Protein AF-A0A538PMU2-F1 (afdb_monomer)

Nearest PDB structures (foldseek):
  8w6e-assembly1_A  TM=5.219E-01  e=1.250E+00  artificial sequences
  8w6f-assembly1_A  TM=5.500E-01  e=1.870E+00  artificial sequences
  7jrp-assembly1_c  TM=5.766E-01  e=3.782E+00  Vigna radiata
  8w6f-assembly2_B  TM=5.583E-01  e=4.398E+00  artificial sequences
  8ugl-assembly1_4C  TM=4.098E-01  e=9.355E+00  Sus scrofa

pLDDT: mean 84.46, std 14.08, range [46.22, 97.25]

Mean predicted aligned error: 8.89 Å

Sequence (166 aa):
MSPATYAWVKSGHLIGVFLWLGGLFSVYWLLRLHASAPKDMRERFTLLERSLALMTDIAAALAIGCGIAMIFGQTPNFLVQPHHGWFHIKLAVVVVGVLSVHGVVRAKVGKFGRGQISPVPAWAWTLLLASVMVILILVYRVRFAMEFAPAEQHSSAAVIAAPPAG

Structure (mmCIF, N/CA/C/O backbone):
data_AF-A0A538PMU2-F1
#
_entry.id   AF-A0A538PMU2-F1
#
loop_
_atom_site.group_PDB
_atom_site.id
_atom_site.type_symbol
_atom_site.label_atom_id
_atom_site.label_alt_id
_atom_site.label_comp_id
_atom_site.label_asym_id
_atom_site.label_entity_id
_atom_site.label_seq_id
_atom_site.pdbx_PDB_ins_code
_atom_site.Cartn_x
_atom_site.Cartn_y
_atom_site.Cartn_z
_atom_site.occupancy
_atom_site.B_iso_or_equiv
_atom_site.auth_seq_id
_atom_site.auth_comp_id
_atom_site.auth_asym_id
_atom_site.auth_atom_id
_atom_site.pdbx_PDB_model_num
ATOM 1 N N . MET A 1 1 ? 13.932 8.596 -22.136 1.00 79.06 1 MET A N 1
ATOM 2 C CA . MET A 1 1 ? 14.531 9.096 -20.870 1.00 79.06 1 MET A CA 1
ATOM 3 C C . MET A 1 1 ? 16.028 8.815 -20.865 1.00 79.06 1 MET A C 1
ATOM 5 O O . MET A 1 1 ? 16.411 7.803 -21.439 1.00 79.06 1 MET A O 1
ATOM 9 N N . SER A 1 2 ? 16.865 9.646 -20.229 1.00 87.12 2 SER A N 1
ATOM 10 C CA . SER A 1 2 ? 18.287 9.301 -20.044 1.00 87.12 2 SER A CA 1
ATOM 11 C C . SER A 1 2 ? 18.441 8.118 -19.062 1.00 87.12 2 SER A C 1
ATOM 13 O O . SER A 1 2 ? 17.569 7.936 -18.200 1.00 87.12 2 SER A O 1
ATOM 15 N N . PRO A 1 3 ? 19.525 7.319 -19.140 1.00 85.88 3 PRO A N 1
ATOM 16 C CA . PRO A 1 3 ? 19.746 6.193 -18.226 1.00 85.88 3 PRO A CA 1
ATOM 17 C C . PRO A 1 3 ? 19.785 6.602 -16.747 1.00 85.88 3 PRO A C 1
ATOM 19 O O . PRO A 1 3 ? 19.207 5.923 -15.899 1.00 85.88 3 PRO A O 1
ATOM 22 N N . ALA A 1 4 ? 20.402 7.748 -16.441 1.00 90.44 4 ALA A N 1
ATOM 23 C CA . ALA A 1 4 ? 20.474 8.279 -15.081 1.00 90.44 4 ALA A CA 1
ATOM 24 C C . ALA A 1 4 ? 19.082 8.636 -14.535 1.00 90.44 4 ALA A C 1
ATOM 26 O O . ALA A 1 4 ? 18.721 8.225 -13.434 1.00 90.44 4 ALA A O 1
ATOM 27 N N . THR A 1 5 ? 18.259 9.341 -15.320 1.00 89.94 5 THR A N 1
ATOM 28 C CA . THR A 1 5 ? 16.884 9.679 -14.923 1.00 89.94 5 THR A CA 1
ATOM 29 C C . THR A 1 5 ? 16.038 8.424 -14.724 1.00 89.94 5 THR A C 1
ATOM 31 O O . THR A 1 5 ? 15.283 8.343 -13.759 1.00 89.94 5 THR A O 1
ATOM 34 N N . TYR A 1 6 ? 16.189 7.417 -15.589 1.00 88.12 6 TYR A N 1
ATOM 35 C CA . TYR A 1 6 ? 15.474 6.150 -15.445 1.00 88.12 6 TYR A CA 1
ATOM 36 C C . TYR A 1 6 ? 15.814 5.439 -14.126 1.00 88.12 6 TYR A C 1
ATOM 38 O O . TYR A 1 6 ? 14.909 4.973 -13.433 1.00 88.12 6 TYR A O 1
ATOM 46 N N . ALA A 1 7 ? 17.094 5.401 -13.738 1.00 89.12 7 ALA A N 1
ATOM 47 C CA . ALA A 1 7 ? 17.513 4.817 -12.465 1.00 89.12 7 ALA A CA 1
ATOM 48 C C . ALA A 1 7 ? 16.878 5.540 -11.264 1.00 89.12 7 ALA A C 1
ATOM 50 O O . ALA A 1 7 ? 16.346 4.884 -10.369 1.00 89.12 7 ALA A O 1
ATOM 51 N N . TRP A 1 8 ? 16.847 6.876 -11.279 1.00 93.31 8 TRP A N 1
ATOM 52 C CA . TRP A 1 8 ? 16.202 7.669 -10.228 1.00 93.31 8 TRP A CA 1
ATOM 53 C C . TRP A 1 8 ? 14.697 7.426 -10.133 1.00 93.31 8 TRP A C 1
ATOM 55 O O . TRP A 1 8 ? 14.185 7.180 -9.041 1.00 93.31 8 TRP A O 1
ATOM 65 N N . VAL A 1 9 ? 13.988 7.432 -11.265 1.00 92.38 9 VAL A N 1
ATOM 66 C CA . VAL A 1 9 ? 12.542 7.162 -11.295 1.00 92.38 9 VAL A CA 1
ATOM 67 C C . VAL A 1 9 ? 12.248 5.737 -10.816 1.00 92.38 9 VAL A C 1
ATOM 69 O O . VAL A 1 9 ? 11.298 5.525 -10.062 1.00 92.38 9 VAL A O 1
ATOM 72 N N . LYS A 1 10 ? 13.083 4.759 -11.185 1.00 88.31 10 LYS A N 1
ATOM 73 C CA . LYS A 1 10 ? 12.963 3.371 -10.722 1.00 88.31 10 LYS A CA 1
ATOM 74 C C . LYS A 1 10 ? 13.167 3.243 -9.211 1.00 88.31 10 LYS A C 1
ATOM 76 O O . LYS A 1 10 ? 12.399 2.535 -8.558 1.00 88.31 10 LYS A O 1
ATOM 81 N N . SER A 1 11 ? 14.158 3.933 -8.652 1.00 94.25 11 SER A N 1
ATOM 82 C CA . SER A 1 11 ? 14.384 3.981 -7.204 1.00 94.25 11 SER A CA 1
ATOM 83 C C . SER A 1 11 ? 13.221 4.658 -6.478 1.00 94.25 11 SER A C 1
ATOM 85 O O . SER A 1 11 ? 12.710 4.106 -5.506 1.00 94.25 11 SER A O 1
ATOM 87 N N . GLY A 1 12 ? 12.735 5.794 -6.991 1.00 94.88 12 GLY A N 1
ATOM 88 C CA . GLY A 1 12 ? 11.561 6.488 -6.452 1.00 94.88 12 GLY A CA 1
ATOM 89 C C . GLY A 1 12 ? 10.302 5.618 -6.466 1.00 94.88 12 GLY A C 1
ATOM 90 O O . GLY A 1 12 ? 9.603 5.531 -5.457 1.00 94.88 12 GLY A O 1
ATOM 91 N N . HIS A 1 13 ? 10.061 4.888 -7.560 1.00 93.56 13 HIS A N 1
ATOM 92 C CA . HIS A 1 13 ? 8.983 3.902 -7.645 1.00 93.56 13 HIS A CA 1
ATOM 93 C C . HIS A 1 13 ? 9.105 2.835 -6.555 1.00 93.56 13 HIS A C 1
ATOM 95 O O . HIS A 1 13 ? 8.126 2.548 -5.873 1.00 93.56 13 HIS A O 1
ATOM 101 N N . LEU A 1 14 ? 10.297 2.258 -6.373 1.00 93.00 14 LEU A N 1
ATOM 102 C CA . LEU A 1 14 ? 10.514 1.199 -5.391 1.00 93.00 14 LEU A CA 1
ATOM 103 C C . LEU A 1 14 ? 10.301 1.699 -3.954 1.00 93.00 14 LEU A C 1
ATOM 105 O O . LEU A 1 14 ? 9.611 1.037 -3.182 1.00 93.00 14 LEU A O 1
ATOM 109 N N . ILE A 1 15 ? 10.823 2.884 -3.622 1.00 96.12 15 ILE A N 1
ATOM 110 C CA . ILE A 1 15 ? 10.595 3.540 -2.325 1.00 96.12 15 ILE A CA 1
ATOM 111 C C . ILE A 1 15 ? 9.095 3.758 -2.101 1.00 96.12 15 ILE A C 1
ATOM 113 O O . ILE A 1 15 ? 8.568 3.377 -1.056 1.00 96.12 15 ILE A O 1
ATOM 117 N N . GLY A 1 16 ? 8.395 4.304 -3.101 1.00 96.81 16 GLY A N 1
ATOM 118 C CA . GLY A 1 16 ? 6.947 4.493 -3.050 1.00 96.81 16 GLY A CA 1
ATOM 119 C C . GLY A 1 16 ? 6.200 3.182 -2.808 1.00 96.81 16 GLY A C 1
ATOM 120 O O . GLY A 1 16 ? 5.328 3.132 -1.948 1.00 96.81 16 GLY A O 1
ATOM 121 N N . VAL A 1 17 ? 6.567 2.099 -3.503 1.00 94.50 17 VAL A N 1
ATOM 122 C CA . VAL A 1 17 ? 5.948 0.773 -3.326 1.00 94.50 17 VAL A CA 1
ATOM 123 C C . VAL A 1 17 ? 6.153 0.247 -1.904 1.00 94.50 17 VAL A C 1
ATOM 125 O O . VAL A 1 17 ? 5.192 -0.223 -1.297 1.00 94.50 17 VAL A O 1
ATOM 128 N N . PHE A 1 18 ? 7.362 0.347 -1.346 1.00 95.69 18 PHE A N 1
ATOM 129 C CA . PHE A 1 18 ? 7.627 -0.094 0.028 1.00 95.69 18 PHE A CA 1
ATOM 130 C C . PHE A 1 18 ? 6.824 0.704 1.056 1.00 95.69 18 PHE A C 1
ATOM 132 O O . PHE A 1 18 ? 6.178 0.110 1.921 1.00 95.69 18 PHE A O 1
ATOM 139 N N . LEU A 1 19 ? 6.816 2.034 0.938 1.00 96.69 19 LEU A N 1
ATOM 140 C CA . LEU A 1 19 ? 6.047 2.903 1.831 1.00 96.69 19 LEU A CA 1
ATOM 141 C C . LEU A 1 19 ? 4.539 2.678 1.684 1.00 96.69 19 LEU A C 1
ATOM 143 O O . LEU A 1 19 ? 3.813 2.699 2.676 1.00 96.69 19 LEU A O 1
ATOM 147 N N . TRP A 1 20 ? 4.063 2.410 0.468 1.00 96.44 20 TRP A N 1
ATOM 148 C CA . TRP A 1 20 ? 2.655 2.145 0.203 1.00 96.44 20 TRP A CA 1
ATOM 149 C C . TRP A 1 20 ? 2.208 0.815 0.817 1.00 96.44 20 TRP A C 1
ATOM 151 O O . TRP A 1 20 ? 1.225 0.779 1.556 1.00 96.44 20 TRP A O 1
ATOM 161 N N . LEU A 1 21 ? 2.946 -0.272 0.576 1.00 95.12 21 LEU A N 1
ATOM 162 C CA . LEU A 1 21 ? 2.623 -1.594 1.122 1.00 95.12 21 LEU A CA 1
ATOM 163 C C . LEU A 1 21 ? 2.772 -1.634 2.650 1.00 95.12 21 LEU A C 1
ATOM 165 O O . LEU A 1 21 ? 1.896 -2.160 3.340 1.00 95.12 21 LEU A O 1
ATOM 169 N N . GLY A 1 22 ? 3.843 -1.037 3.184 1.00 95.06 22 GLY A N 1
ATOM 170 C CA . GLY A 1 22 ? 4.060 -0.915 4.626 1.00 95.06 22 GLY A CA 1
ATOM 171 C C . GLY A 1 22 ? 2.994 -0.052 5.303 1.00 95.06 22 GLY A C 1
ATOM 172 O O . GLY A 1 22 ? 2.485 -0.419 6.365 1.00 95.06 22 GLY A O 1
ATOM 173 N N . GLY A 1 23 ? 2.589 1.044 4.656 1.00 95.69 23 GLY A N 1
ATOM 174 C CA . GLY A 1 23 ? 1.482 1.891 5.090 1.00 95.69 23 GLY A CA 1
ATOM 175 C C . GLY A 1 23 ? 0.159 1.129 5.135 1.00 95.69 23 GLY A C 1
ATOM 176 O O . GLY A 1 23 ? -0.493 1.101 6.176 1.00 95.69 23 GLY A O 1
ATOM 177 N N . LEU A 1 24 ? -0.199 0.413 4.063 1.00 94.88 24 LEU A N 1
ATOM 178 C CA . LEU A 1 24 ? -1.419 -0.404 4.008 1.00 94.88 24 LEU A CA 1
ATOM 179 C C . LEU A 1 24 ? -1.487 -1.450 5.118 1.00 94.88 24 LEU A C 1
ATOM 181 O O . LEU A 1 24 ? -2.517 -1.573 5.785 1.00 94.88 24 LEU A O 1
ATOM 185 N N . PHE A 1 25 ? -0.393 -2.182 5.321 1.00 94.50 25 PHE A N 1
ATOM 186 C CA . PHE A 1 25 ? -0.291 -3.167 6.392 1.00 94.50 25 PHE A CA 1
ATOM 187 C C . PHE A 1 25 ? -0.501 -2.519 7.766 1.00 94.50 25 PHE A C 1
ATOM 189 O O . PHE A 1 25 ? -1.300 -2.997 8.575 1.00 94.50 25 PHE A O 1
ATOM 196 N N . SER A 1 26 ? 0.161 -1.386 7.995 1.00 94.62 26 SER A N 1
ATOM 197 C CA . SER A 1 26 ? 0.105 -0.664 9.262 1.00 94.62 26 SER A CA 1
ATOM 198 C C . SER A 1 26 ? -1.294 -0.097 9.540 1.00 94.62 26 SER A C 1
ATOM 200 O O . SER A 1 26 ? -1.812 -0.276 10.643 1.00 94.62 26 SER A O 1
ATOM 202 N N . VAL A 1 27 ? -1.964 0.507 8.547 1.00 95.12 27 VAL A N 1
ATOM 203 C CA . VAL A 1 27 ? -3.340 1.017 8.710 1.00 95.12 27 VAL A CA 1
ATOM 204 C C . VAL A 1 27 ? -4.324 -0.131 8.939 1.00 95.12 27 VAL A C 1
ATOM 206 O O . VAL A 1 27 ? -5.176 -0.028 9.819 1.00 95.12 27 VAL A O 1
ATOM 209 N N . TYR A 1 28 ? -4.215 -1.238 8.195 1.00 93.75 28 TYR A N 1
ATOM 210 C CA . TYR A 1 28 ? -5.070 -2.412 8.409 1.00 93.75 28 TYR A CA 1
ATOM 211 C C . TYR A 1 28 ? -4.971 -2.923 9.853 1.00 93.75 28 TYR A C 1
ATOM 213 O O . TYR A 1 28 ? -5.992 -3.196 10.492 1.00 93.75 28 TYR A O 1
ATOM 221 N N . TRP A 1 29 ? -3.746 -3.037 10.374 1.00 94.00 29 TRP A N 1
ATOM 222 C CA . TRP A 1 29 ? -3.525 -3.503 11.737 1.00 94.00 29 TRP A CA 1
ATOM 223 C C . TRP A 1 29 ? -4.099 -2.531 12.765 1.00 94.00 29 TRP A C 1
ATOM 225 O O . TRP A 1 29 ? -4.792 -2.949 13.693 1.00 94.00 29 TRP A O 1
ATOM 235 N N . LEU A 1 30 ? -3.882 -1.234 12.553 1.00 94.44 30 LEU A N 1
ATOM 236 C CA . LEU A 1 30 ? -4.397 -0.190 13.425 1.00 94.44 30 LEU A CA 1
ATOM 237 C C . LEU A 1 30 ? -5.933 -0.194 13.474 1.00 94.44 30 LEU A C 1
ATOM 239 O O . LEU A 1 30 ? -6.497 -0.190 14.564 1.00 94.44 30 LEU A O 1
ATOM 243 N N . LEU A 1 31 ? -6.600 -0.355 12.326 1.00 94.44 31 LEU A N 1
ATOM 244 C CA . LEU A 1 31 ? -8.058 -0.492 12.252 1.00 94.44 31 LEU A CA 1
ATOM 245 C C . LEU A 1 31 ? -8.566 -1.729 13.009 1.00 94.44 31 LEU A C 1
ATOM 247 O O . LEU A 1 31 ? -9.625 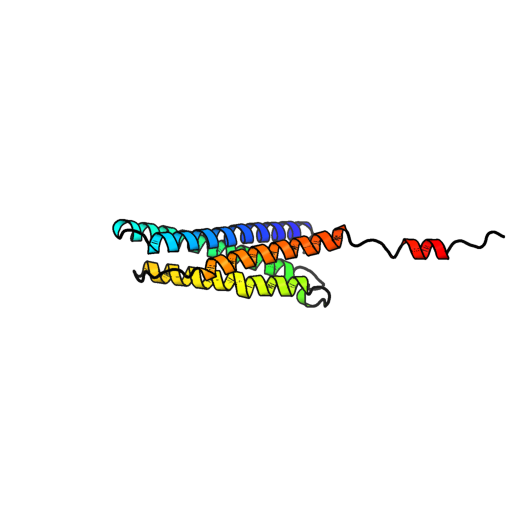-1.687 13.638 1.00 94.44 31 LEU A O 1
ATOM 251 N N . ARG A 1 32 ? -7.837 -2.852 12.974 1.00 94.38 32 ARG A N 1
ATOM 252 C CA . ARG A 1 32 ? -8.204 -4.029 13.780 1.00 94.38 32 ARG A CA 1
ATOM 253 C C . ARG A 1 32 ? -8.084 -3.748 15.271 1.00 94.38 32 ARG A C 1
ATOM 255 O O . ARG A 1 32 ? -8.997 -4.101 16.013 1.00 94.38 32 ARG A O 1
ATOM 262 N N . LEU A 1 33 ? -6.998 -3.096 15.686 1.00 93.62 33 LEU A N 1
ATOM 263 C CA . LEU A 1 33 ? -6.790 -2.709 17.081 1.00 93.62 33 LEU A CA 1
ATOM 264 C C . LEU A 1 33 ? -7.882 -1.745 17.555 1.00 93.62 33 LEU A C 1
ATOM 266 O O . LEU A 1 33 ? -8.469 -1.968 18.612 1.00 93.62 33 LEU A O 1
ATOM 270 N N . HIS A 1 34 ? -8.223 -0.741 16.747 1.00 93.69 34 HIS A N 1
ATOM 271 C CA . HIS A 1 34 ? -9.282 0.220 17.036 1.00 93.69 34 HIS A CA 1
ATOM 272 C C . HIS A 1 34 ? -10.658 -0.452 17.150 1.00 93.69 34 HIS A C 1
ATOM 274 O O . HIS A 1 34 ? -11.425 -0.134 18.060 1.00 93.69 34 HIS A O 1
ATOM 280 N N . ALA A 1 35 ? -10.967 -1.441 16.305 1.00 92.56 35 ALA A N 1
ATOM 281 C CA . ALA A 1 35 ? -12.226 -2.182 16.404 1.00 92.56 35 ALA A CA 1
ATOM 282 C C . ALA A 1 35 ? -12.400 -2.896 17.760 1.00 92.56 35 ALA A C 1
ATOM 284 O O . ALA A 1 35 ? -13.520 -2.982 18.264 1.00 92.56 35 ALA A O 1
ATOM 285 N N . SER A 1 36 ? -11.302 -3.360 18.363 1.00 91.75 36 SER A N 1
ATOM 286 C CA . SER A 1 36 ? -11.272 -3.965 19.703 1.00 91.75 36 SER A CA 1
ATOM 287 C C . SER A 1 36 ? -10.985 -2.977 20.842 1.00 91.75 36 SER A C 1
ATOM 289 O O . SER A 1 36 ? -10.986 -3.375 22.004 1.00 91.75 36 SER A O 1
ATOM 291 N N . ALA A 1 37 ? -10.720 -1.703 20.540 1.00 91.88 37 ALA A N 1
ATOM 292 C CA . ALA A 1 37 ? -10.229 -0.754 21.530 1.00 91.88 37 ALA A CA 1
ATOM 293 C C . ALA A 1 37 ? -11.336 -0.230 22.475 1.00 91.88 37 ALA A C 1
ATOM 295 O O . ALA A 1 37 ? -12.472 0.041 22.036 1.00 91.88 37 ALA A O 1
ATOM 296 N N . PRO A 1 38 ? -10.985 0.003 23.757 1.00 92.19 38 PRO A N 1
ATOM 297 C CA . PRO A 1 38 ? -11.779 0.783 24.705 1.00 92.19 38 PRO A CA 1
ATOM 298 C C . PRO A 1 38 ? -12.146 2.174 24.169 1.00 92.19 38 PRO A C 1
ATOM 300 O O . PRO A 1 38 ? -11.430 2.743 23.343 1.00 92.19 38 PRO A O 1
ATOM 303 N N . LYS A 1 39 ? -13.285 2.723 24.615 1.00 89.00 39 LYS A N 1
ATOM 304 C CA . LYS A 1 39 ? -13.854 3.970 24.064 1.00 89.00 39 LYS A CA 1
ATOM 305 C C . LYS A 1 39 ? -12.941 5.185 24.236 1.00 89.00 39 LYS A C 1
ATOM 307 O O . LYS A 1 39 ? -12.866 6.003 23.325 1.00 89.00 39 LYS A O 1
ATOM 312 N N . ASP A 1 40 ? -12.240 5.263 25.356 1.00 92.38 40 ASP A N 1
ATOM 313 C CA . ASP A 1 40 ? -11.281 6.310 25.721 1.00 92.38 40 ASP A CA 1
ATOM 314 C C . ASP A 1 40 ? -10.085 6.406 24.758 1.00 92.38 40 ASP A C 1
ATOM 316 O O . ASP A 1 40 ? -9.511 7.479 24.586 1.00 92.38 40 ASP A O 1
ATOM 320 N N . MET A 1 41 ? -9.744 5.318 24.062 1.00 91.75 41 MET A N 1
ATOM 321 C CA . MET A 1 41 ? -8.617 5.286 23.122 1.00 91.75 41 MET A CA 1
ATOM 322 C C . MET A 1 41 ? -9.026 5.500 21.657 1.00 91.75 41 MET A C 1
ATOM 324 O O . MET A 1 41 ? -8.165 5.740 20.808 1.00 91.75 41 MET A O 1
ATOM 328 N N . ARG A 1 42 ? -10.325 5.444 21.329 1.00 91.19 42 ARG A N 1
ATOM 329 C CA . ARG A 1 42 ? -10.834 5.472 19.937 1.00 91.19 42 ARG A CA 1
ATOM 330 C C . ARG A 1 42 ? -10.495 6.755 19.186 1.00 91.19 42 ARG A C 1
ATOM 332 O O . ARG A 1 42 ? -10.187 6.723 17.995 1.00 91.19 42 ARG A O 1
ATOM 339 N N . GLU A 1 43 ? -10.515 7.888 19.876 1.00 92.31 43 GLU A N 1
ATOM 340 C CA . GLU A 1 43 ? -10.160 9.174 19.275 1.00 92.31 43 GLU A CA 1
ATOM 341 C C . GLU A 1 43 ? -8.683 9.208 18.859 1.00 92.31 43 GLU A C 1
ATOM 343 O O . GLU A 1 43 ? -8.356 9.575 17.729 1.00 92.31 43 GLU A O 1
ATOM 348 N N . ARG A 1 44 ? -7.793 8.709 19.727 1.00 93.69 44 ARG A N 1
ATOM 349 C CA . ARG A 1 44 ? -6.356 8.594 19.436 1.00 93.69 44 ARG A CA 1
ATOM 350 C C . ARG A 1 44 ? -6.103 7.667 18.250 1.00 93.69 44 ARG A C 1
ATOM 352 O O . ARG A 1 44 ? -5.347 8.025 17.349 1.00 93.69 44 ARG A O 1
ATOM 359 N N . PHE A 1 45 ? -6.777 6.516 18.208 1.00 94.69 45 PHE A N 1
ATOM 360 C CA . PHE A 1 45 ? -6.698 5.603 17.065 1.00 94.69 45 PHE A CA 1
ATOM 361 C C . PHE A 1 45 ? -7.173 6.263 15.769 1.00 94.69 45 PHE A C 1
ATOM 363 O O . PHE A 1 45 ? -6.485 6.172 14.757 1.00 94.69 45 PHE A O 1
ATOM 370 N N . THR A 1 46 ? -8.280 7.006 15.807 1.00 94.19 46 THR A N 1
ATOM 371 C CA . THR A 1 46 ? -8.805 7.725 14.636 1.00 94.19 46 THR A CA 1
ATOM 372 C C . THR A 1 46 ? -7.784 8.709 14.056 1.00 94.19 46 THR A C 1
ATOM 374 O O . THR A 1 46 ? -7.632 8.798 12.835 1.00 94.19 46 THR A O 1
ATOM 377 N N . LEU A 1 47 ? -7.074 9.456 14.907 1.00 94.94 47 LEU A N 1
ATOM 378 C CA . LEU A 1 47 ? -6.048 10.405 14.460 1.00 94.94 47 LEU A CA 1
ATOM 379 C C . LEU A 1 47 ? -4.850 9.690 13.822 1.00 94.94 47 LEU A C 1
ATOM 381 O O . LEU A 1 47 ? -4.404 10.084 12.741 1.00 94.94 47 LEU A O 1
ATOM 385 N N . LEU A 1 48 ? -4.373 8.613 14.452 1.00 95.62 48 LEU A N 1
ATOM 386 C CA . LEU A 1 48 ? -3.266 7.806 13.936 1.00 95.62 48 LEU A CA 1
ATOM 387 C C . LEU A 1 48 ? -3.619 7.152 12.593 1.00 95.62 48 LEU A C 1
ATOM 389 O O . LEU A 1 48 ? -2.838 7.229 11.647 1.00 95.62 48 LEU A O 1
ATOM 393 N N . GLU A 1 49 ? -4.817 6.577 12.476 1.00 96.06 49 GLU A N 1
ATOM 394 C CA . GLU A 1 49 ? -5.315 5.958 11.243 1.00 96.06 49 GLU A CA 1
ATOM 395 C C . GLU A 1 49 ? -5.415 6.960 10.098 1.00 96.06 49 GLU A C 1
ATOM 397 O O . GLU A 1 49 ? -5.017 6.650 8.977 1.00 96.06 49 GLU A O 1
ATOM 402 N N . ARG A 1 50 ? -5.915 8.173 10.364 1.00 95.00 50 ARG A N 1
ATOM 403 C CA . ARG A 1 50 ? -6.019 9.232 9.351 1.00 95.00 50 ARG A CA 1
ATOM 404 C C . ARG A 1 50 ? -4.649 9.708 8.886 1.00 95.00 50 ARG A C 1
ATOM 406 O O . ARG A 1 50 ? -4.438 9.815 7.681 1.00 95.00 50 ARG A O 1
ATOM 413 N N . SER A 1 51 ? -3.737 9.969 9.820 1.00 95.69 51 SER A N 1
ATOM 414 C CA . SER A 1 51 ? -2.369 10.396 9.505 1.00 95.69 51 SER A CA 1
ATOM 415 C C . SER A 1 51 ? -1.648 9.349 8.654 1.00 95.69 51 SER A C 1
ATOM 417 O O . SER A 1 51 ? -1.121 9.642 7.578 1.00 95.69 51 SER A O 1
ATOM 419 N N . LEU A 1 52 ? -1.723 8.089 9.078 1.00 95.50 52 LEU A N 1
ATOM 420 C CA . LEU A 1 52 ? -1.070 6.986 8.393 1.00 95.50 52 LEU A CA 1
ATOM 421 C C . LEU A 1 52 ? -1.717 6.676 7.034 1.00 95.50 52 LEU A C 1
ATOM 423 O O . LEU A 1 52 ? -1.013 6.369 6.070 1.00 95.50 52 LEU A O 1
ATOM 427 N N . ALA A 1 53 ? -3.041 6.810 6.917 1.00 95.62 53 ALA A N 1
ATOM 428 C CA . ALA A 1 53 ? -3.730 6.690 5.636 1.00 95.62 53 ALA A CA 1
ATOM 429 C C . ALA A 1 53 ? -3.303 7.794 4.660 1.00 95.62 53 ALA A C 1
ATOM 431 O O . ALA A 1 53 ? -3.045 7.494 3.503 1.00 95.62 53 ALA A O 1
ATOM 432 N N . LEU A 1 54 ? -3.143 9.043 5.115 1.00 96.50 54 LEU A N 1
ATOM 433 C CA . LEU A 1 54 ? -2.632 10.128 4.265 1.00 96.50 54 LEU A CA 1
ATOM 434 C C . LEU A 1 54 ? -1.203 9.856 3.777 1.00 96.50 54 LEU A C 1
ATOM 436 O O . LEU A 1 54 ? -0.924 10.013 2.590 1.00 96.50 54 LEU A O 1
ATOM 440 N N . MET A 1 55 ? -0.310 9.386 4.654 1.00 96.94 55 MET A N 1
ATOM 441 C CA . MET A 1 55 ? 1.041 8.972 4.251 1.00 96.94 55 MET A CA 1
ATOM 442 C C . MET A 1 55 ? 0.994 7.849 3.200 1.00 96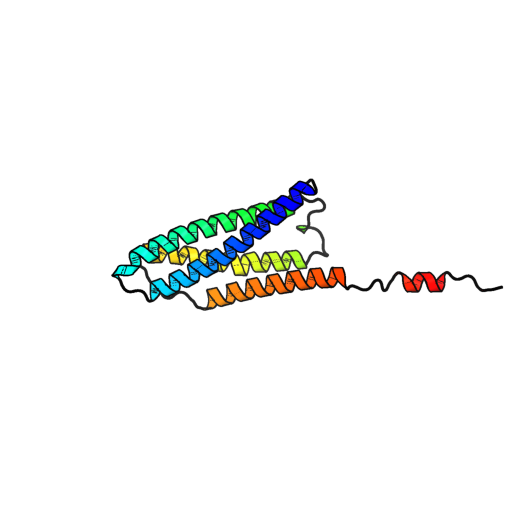.94 55 MET A C 1
ATOM 444 O O . MET A 1 55 ? 1.742 7.869 2.222 1.00 96.94 55 MET A O 1
ATOM 448 N N . THR A 1 56 ? 0.084 6.890 3.381 1.00 96.31 56 THR A N 1
ATOM 449 C CA . THR A 1 56 ? -0.115 5.763 2.460 1.00 96.31 56 THR A CA 1
ATOM 450 C C . THR A 1 56 ? -0.620 6.233 1.092 1.00 96.31 56 THR A C 1
ATOM 452 O O . THR A 1 56 ? -0.155 5.722 0.074 1.00 96.31 56 THR A O 1
ATOM 455 N N . ASP A 1 57 ? -1.517 7.221 1.049 1.00 96.62 57 ASP A N 1
ATOM 456 C CA . ASP A 1 57 ? -2.034 7.817 -0.191 1.00 96.62 57 ASP A CA 1
ATOM 457 C C . ASP A 1 57 ? -0.917 8.544 -0.966 1.00 96.62 57 ASP A C 1
ATOM 459 O O . ASP A 1 57 ? -0.798 8.398 -2.184 1.00 96.62 57 ASP A O 1
ATOM 463 N N . ILE A 1 58 ? -0.043 9.273 -0.261 1.00 97.25 58 ILE A N 1
ATOM 464 C CA . ILE A 1 58 ? 1.116 9.953 -0.865 1.00 97.25 58 ILE A CA 1
ATOM 465 C C . ILE A 1 58 ? 2.110 8.929 -1.426 1.00 97.25 58 ILE A C 1
ATOM 467 O O . ILE A 1 58 ? 2.596 9.077 -2.549 1.00 97.25 58 ILE A O 1
ATOM 471 N N . ALA A 1 59 ? 2.390 7.861 -0.676 1.00 97.06 59 ALA A N 1
ATOM 472 C CA . ALA A 1 59 ? 3.270 6.788 -1.128 1.00 97.06 59 ALA A CA 1
ATOM 473 C C . ALA A 1 59 ? 2.708 6.059 -2.362 1.00 97.06 59 ALA A C 1
ATOM 475 O O . ALA A 1 59 ? 3.455 5.775 -3.302 1.00 97.06 59 ALA A O 1
ATOM 476 N N . ALA A 1 60 ? 1.393 5.814 -2.393 1.00 96.75 60 ALA A N 1
ATOM 477 C CA . ALA A 1 60 ? 0.696 5.264 -3.554 1.00 96.75 60 ALA A CA 1
ATOM 478 C C . ALA A 1 60 ? 0.846 6.175 -4.779 1.00 96.75 60 ALA A C 1
ATOM 480 O O . ALA A 1 60 ? 1.210 5.702 -5.857 1.00 96.75 60 ALA A O 1
ATOM 481 N N . ALA A 1 61 ? 0.621 7.482 -4.611 1.00 96.75 61 ALA A N 1
ATOM 482 C CA . ALA A 1 61 ? 0.767 8.462 -5.683 1.00 96.75 61 ALA A CA 1
ATOM 483 C C . ALA A 1 61 ? 2.199 8.490 -6.240 1.00 96.75 61 ALA A C 1
ATOM 485 O O . ALA A 1 61 ? 2.380 8.474 -7.458 1.00 96.75 61 ALA A O 1
ATOM 486 N N . LEU A 1 62 ? 3.213 8.449 -5.368 1.00 96.38 62 LEU A N 1
ATOM 487 C CA . LEU A 1 62 ? 4.617 8.369 -5.774 1.00 96.38 62 LEU A CA 1
ATOM 488 C C . LEU A 1 62 ? 4.904 7.081 -6.560 1.00 96.38 62 LEU A C 1
ATOM 490 O O . LEU A 1 62 ? 5.470 7.130 -7.654 1.00 96.38 62 LEU A O 1
ATOM 494 N N . ALA A 1 63 ? 4.482 5.928 -6.034 1.00 95.38 63 ALA A N 1
ATOM 495 C CA . ALA A 1 63 ? 4.683 4.634 -6.678 1.00 95.38 63 ALA A CA 1
ATOM 496 C C . ALA A 1 63 ? 4.034 4.590 -8.068 1.00 95.38 63 ALA A C 1
ATOM 498 O O . ALA A 1 63 ? 4.686 4.237 -9.055 1.00 95.38 63 ALA A O 1
ATOM 499 N N . ILE A 1 64 ? 2.761 4.968 -8.160 1.00 93.94 64 ILE A N 1
ATOM 500 C CA . ILE A 1 64 ? 1.991 4.935 -9.405 1.00 93.94 64 ILE A CA 1
ATOM 501 C C . ILE A 1 64 ? 2.545 5.964 -10.394 1.00 93.94 64 ILE A C 1
ATOM 503 O O . ILE A 1 64 ? 2.788 5.611 -11.545 1.00 93.94 64 ILE A O 1
ATOM 507 N N . GLY A 1 65 ? 2.825 7.191 -9.949 1.00 94.19 65 GLY A N 1
ATOM 508 C CA . GLY A 1 65 ? 3.372 8.258 -10.788 1.00 94.19 65 GLY A CA 1
ATOM 509 C C . GLY A 1 65 ? 4.722 7.888 -11.403 1.00 94.19 65 GLY A C 1
ATOM 510 O O . GLY A 1 65 ? 4.888 7.970 -12.620 1.00 94.19 65 GLY A O 1
ATOM 511 N N . CYS A 1 66 ? 5.665 7.385 -10.599 1.00 92.50 66 CYS A N 1
ATOM 512 C CA . CYS A 1 66 ? 6.944 6.895 -11.118 1.00 92.50 66 CYS A CA 1
ATOM 513 C C . CYS A 1 66 ? 6.770 5.660 -12.020 1.00 92.50 66 CYS A C 1
ATOM 515 O O . CYS A 1 66 ? 7.480 5.520 -13.014 1.00 92.50 66 CYS A O 1
ATOM 517 N N . GLY A 1 67 ? 5.814 4.777 -11.710 1.00 88.81 67 GLY A N 1
ATOM 518 C CA . GLY A 1 67 ? 5.476 3.623 -12.547 1.00 88.81 67 GLY A CA 1
ATOM 519 C C . GLY A 1 67 ? 4.992 4.038 -13.937 1.00 88.81 67 GLY A C 1
ATOM 520 O O . GLY A 1 67 ? 5.523 3.569 -14.941 1.00 88.81 67 GLY A O 1
ATOM 521 N N . ILE A 1 68 ? 4.042 4.972 -13.989 1.00 89.62 68 ILE A N 1
ATOM 522 C CA . ILE A 1 68 ? 3.517 5.576 -15.218 1.00 89.62 68 ILE A CA 1
ATOM 523 C C . ILE A 1 68 ? 4.641 6.264 -15.993 1.00 89.62 68 ILE A C 1
ATOM 525 O O . ILE A 1 68 ? 4.808 6.005 -17.183 1.00 89.62 68 ILE A O 1
ATOM 529 N N . ALA A 1 69 ? 5.465 7.071 -15.321 1.00 89.06 69 ALA A N 1
ATOM 530 C CA . ALA A 1 69 ? 6.594 7.741 -15.956 1.00 89.06 69 ALA A CA 1
ATOM 531 C C . ALA A 1 69 ? 7.541 6.740 -16.645 1.00 89.06 69 ALA A C 1
ATOM 533 O O . ALA A 1 69 ? 7.948 6.974 -17.780 1.00 89.06 69 ALA A O 1
ATOM 534 N N . MET A 1 70 ? 7.846 5.598 -16.017 1.00 86.44 70 MET A N 1
ATOM 535 C CA . MET A 1 70 ? 8.681 4.560 -16.642 1.00 86.44 70 MET A CA 1
ATOM 536 C C . MET A 1 70 ? 8.029 3.905 -17.865 1.00 86.44 70 MET A C 1
ATOM 538 O O . MET A 1 70 ? 8.745 3.586 -18.812 1.00 86.44 70 MET A O 1
ATOM 542 N N . ILE A 1 71 ? 6.706 3.709 -17.860 1.00 83.44 71 ILE A N 1
ATOM 543 C CA . ILE A 1 71 ? 5.972 3.118 -18.992 1.00 83.44 71 ILE A CA 1
ATOM 544 C C . ILE A 1 71 ? 6.057 4.037 -20.215 1.00 83.44 71 ILE A C 1
ATOM 546 O O . ILE A 1 71 ? 6.449 3.597 -21.290 1.00 83.44 71 ILE A O 1
ATOM 550 N N . PHE A 1 72 ? 5.739 5.321 -20.041 1.00 82.69 72 PHE A N 1
ATOM 551 C CA . PHE A 1 72 ? 5.694 6.289 -21.146 1.00 82.69 72 PHE A CA 1
ATOM 552 C C . PHE A 1 72 ? 7.065 6.876 -21.509 1.00 82.69 72 PHE A C 1
ATOM 554 O O . PHE A 1 72 ? 7.233 7.479 -22.565 1.00 82.69 72 PHE A O 1
ATOM 561 N N . GLY A 1 73 ? 8.057 6.712 -20.639 1.00 76.88 73 GLY A N 1
ATOM 562 C CA . GLY A 1 73 ? 9.397 7.259 -20.804 1.00 76.88 73 GLY A CA 1
ATOM 563 C C . GLY A 1 73 ? 10.360 6.453 -21.669 1.00 76.88 73 GLY A C 1
ATOM 564 O O . GLY A 1 73 ? 11.469 6.934 -21.954 1.00 76.88 73 GLY A O 1
ATOM 565 N N . GLN A 1 74 ? 9.973 5.233 -22.046 1.00 67.75 74 GLN A N 1
ATOM 566 C CA . GLN A 1 74 ? 10.767 4.336 -22.878 1.00 67.75 74 GLN A CA 1
ATOM 567 C C . GLN A 1 74 ? 10.044 4.017 -24.191 1.00 67.75 74 GLN A C 1
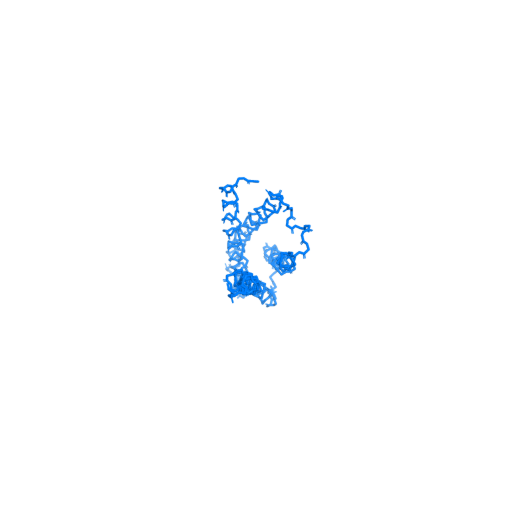ATOM 569 O O . GLN A 1 74 ? 8.857 3.705 -24.219 1.00 67.75 74 GLN A O 1
ATOM 574 N N . THR A 1 75 ? 10.798 4.086 -25.285 1.00 58.81 75 THR A N 1
ATOM 575 C CA . THR A 1 75 ? 10.413 3.631 -26.625 1.00 58.81 75 THR A CA 1
ATOM 576 C C . THR A 1 75 ? 11.340 2.474 -27.012 1.00 58.81 75 THR A C 1
ATOM 578 O O . THR A 1 75 ? 12.554 2.686 -26.993 1.00 58.81 75 THR A O 1
ATOM 581 N N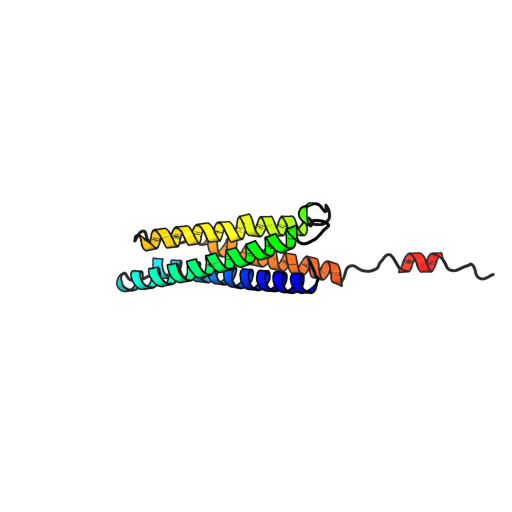 . PRO A 1 76 ? 10.821 1.278 -27.356 1.00 59.41 76 PRO A N 1
ATOM 582 C CA . PRO A 1 76 ? 9.410 0.958 -27.573 1.00 59.41 76 PRO A CA 1
ATOM 583 C C . PRO A 1 76 ? 8.633 0.784 -26.261 1.00 59.41 76 PRO A C 1
ATOM 585 O O . PRO A 1 76 ? 9.169 0.321 -25.258 1.00 59.41 76 PRO A O 1
ATOM 588 N N . ASN A 1 77 ? 7.356 1.161 -26.291 1.00 60.06 77 ASN A N 1
ATOM 589 C CA . ASN A 1 77 ? 6.477 1.157 -25.128 1.00 60.06 77 ASN A CA 1
ATOM 590 C C . ASN A 1 77 ? 6.233 -0.287 -24.645 1.00 60.06 77 ASN A C 1
ATOM 592 O O . ASN A 1 77 ? 5.798 -1.139 -25.424 1.00 60.06 77 ASN A O 1
ATOM 596 N N . PHE A 1 78 ? 6.482 -0.562 -23.361 1.00 59.50 78 PHE A N 1
ATOM 597 C CA . PHE A 1 78 ? 6.351 -1.900 -22.761 1.00 59.50 78 PHE A CA 1
ATOM 598 C C . PHE A 1 78 ? 4.943 -2.502 -22.884 1.00 59.50 78 PHE A C 1
ATOM 600 O O . PHE A 1 78 ? 4.788 -3.715 -22.792 1.00 59.50 78 PHE A O 1
ATOM 607 N N . LEU A 1 79 ? 3.926 -1.663 -23.108 1.00 56.53 79 LEU A N 1
ATOM 608 C CA . LEU A 1 79 ? 2.529 -2.064 -23.292 1.00 56.53 79 LEU A CA 1
ATOM 609 C C . LEU A 1 79 ? 2.226 -2.720 -24.648 1.00 56.53 79 LEU A C 1
ATOM 611 O O . LEU A 1 79 ? 1.185 -3.351 -24.784 1.00 56.53 79 LEU A O 1
ATOM 615 N N . VAL A 1 80 ? 3.086 -2.535 -25.653 1.00 52.19 80 VAL A N 1
ATOM 616 C CA . VAL A 1 80 ? 2.809 -2.941 -27.046 1.00 52.19 80 VAL A CA 1
ATOM 617 C C . VAL A 1 80 ? 3.568 -4.217 -27.427 1.00 52.19 80 VAL A C 1
ATOM 619 O O . VAL A 1 80 ? 3.290 -4.822 -28.458 1.00 52.19 80 VAL A O 1
ATOM 622 N N . GLN A 1 81 ? 4.513 -4.670 -26.597 1.00 55.31 81 GLN A N 1
ATOM 623 C CA . GLN A 1 81 ? 5.334 -5.835 -26.918 1.00 55.31 81 GLN A CA 1
ATOM 624 C C . GLN A 1 81 ? 4.673 -7.154 -26.464 1.00 55.31 81 GLN A C 1
ATOM 626 O O . GLN A 1 81 ? 4.492 -7.360 -25.262 1.00 55.31 81 GLN A O 1
ATOM 631 N N . PRO A 1 82 ? 4.391 -8.101 -27.382 1.00 49.94 82 PRO A N 1
ATOM 632 C CA . PRO A 1 82 ? 3.716 -9.365 -27.062 1.00 49.94 82 PRO A CA 1
ATOM 633 C C . PRO A 1 82 ? 4.491 -10.275 -26.091 1.00 49.94 82 PRO A C 1
ATOM 635 O O . PRO A 1 82 ? 3.899 -11.123 -25.428 1.00 49.94 82 PRO A O 1
ATOM 638 N N . HIS A 1 83 ? 5.804 -10.076 -25.935 1.00 57.78 83 HIS A N 1
ATOM 639 C CA . HIS A 1 83 ? 6.655 -10.865 -25.033 1.00 57.78 83 HIS A CA 1
ATOM 640 C C . HIS A 1 83 ? 6.643 -10.376 -23.569 1.00 57.78 83 HIS A C 1
ATOM 642 O O . HIS A 1 83 ? 7.315 -10.953 -22.717 1.00 57.78 83 HIS A O 1
ATOM 648 N N . HIS A 1 84 ? 5.858 -9.342 -23.240 1.00 65.06 84 HIS A N 1
ATOM 649 C CA . HIS A 1 84 ? 5.801 -8.730 -21.907 1.00 65.06 84 HIS A CA 1
ATOM 650 C C . HIS A 1 84 ? 4.570 -9.150 -21.080 1.00 65.06 84 HIS A C 1
ATOM 652 O O . HIS A 1 84 ? 4.102 -8.392 -20.231 1.00 65.06 84 HIS A O 1
ATOM 658 N N . GLY A 1 85 ? 4.063 -10.381 -21.246 1.00 71.56 85 GLY A N 1
ATOM 659 C CA . GLY A 1 85 ? 2.941 -10.920 -20.445 1.00 71.56 85 GLY A CA 1
ATOM 660 C C . GLY A 1 85 ? 3.144 -10.779 -18.926 1.00 71.56 85 GLY A C 1
ATOM 661 O O . GLY A 1 85 ? 2.217 -10.456 -18.186 1.00 71.56 85 GLY A O 1
ATOM 662 N N . TRP A 1 86 ? 4.400 -10.883 -18.487 1.00 76.62 86 TRP A N 1
ATOM 663 C CA . TRP A 1 86 ? 4.901 -10.482 -17.170 1.00 76.62 86 TRP A CA 1
ATOM 664 C C . TRP A 1 86 ? 4.310 -9.163 -16.635 1.00 76.62 86 TRP A C 1
ATOM 666 O O . TRP A 1 86 ? 3.820 -9.081 -15.505 1.00 76.62 86 TRP A O 1
ATOM 676 N N . PHE A 1 87 ? 4.401 -8.110 -17.445 1.00 80.25 87 PHE A N 1
ATOM 677 C CA . PHE A 1 87 ? 4.075 -6.750 -17.055 1.00 80.25 87 PHE A CA 1
ATOM 678 C C . PHE A 1 87 ? 2.564 -6.589 -16.863 1.00 80.25 87 PHE A C 1
ATOM 680 O O . PHE A 1 87 ? 2.127 -5.981 -15.885 1.00 80.25 87 PHE A O 1
ATOM 687 N N . HIS A 1 88 ? 1.772 -7.208 -17.742 1.00 80.38 88 HIS A N 1
ATOM 688 C CA . HIS A 1 88 ? 0.315 -7.223 -17.640 1.00 80.38 88 HIS A CA 1
ATOM 689 C C . HIS A 1 88 ? -0.164 -7.966 -16.391 1.00 80.38 88 HIS A C 1
ATOM 691 O O . HIS A 1 88 ? -1.031 -7.456 -15.682 1.00 80.38 88 HIS A O 1
ATOM 697 N N . ILE A 1 89 ? 0.444 -9.114 -16.062 1.00 84.31 89 ILE A N 1
ATOM 698 C CA . ILE A 1 89 ? 0.130 -9.845 -14.824 1.00 84.31 89 ILE A CA 1
ATOM 699 C C . ILE A 1 89 ? 0.475 -8.984 -13.604 1.00 84.31 89 ILE A C 1
ATOM 701 O O . ILE A 1 89 ? -0.353 -8.836 -12.706 1.00 84.31 89 ILE A O 1
ATOM 705 N N . LYS A 1 90 ? 1.660 -8.359 -13.578 1.00 83.19 90 LYS A N 1
ATOM 706 C CA . LYS A 1 90 ? 2.048 -7.455 -12.484 1.00 83.19 90 LYS A CA 1
ATOM 707 C C . LYS A 1 90 ? 1.030 -6.324 -12.308 1.00 83.19 90 LYS A C 1
ATOM 709 O O . LYS A 1 90 ? 0.633 -6.036 -11.180 1.00 83.19 90 LYS A O 1
ATOM 714 N N . LEU A 1 91 ? 0.603 -5.693 -13.401 1.00 86.06 91 LEU A N 1
ATOM 715 C CA . LEU A 1 91 ? -0.365 -4.599 -13.354 1.00 86.06 91 LEU A CA 1
ATOM 716 C C . LEU A 1 91 ? -1.733 -5.079 -12.853 1.00 86.06 91 LEU A C 1
ATOM 718 O O . LEU A 1 91 ? -2.318 -4.433 -11.986 1.00 86.06 91 LEU A O 1
ATOM 722 N N . ALA A 1 92 ? -2.202 -6.235 -13.329 1.00 87.00 92 ALA A N 1
ATOM 723 C CA . ALA A 1 92 ? -3.441 -6.845 -12.858 1.00 87.00 92 ALA A CA 1
ATOM 724 C C . ALA A 1 92 ? -3.398 -7.118 -11.345 1.00 87.00 92 ALA A C 1
ATOM 726 O O . ALA A 1 92 ? -4.337 -6.765 -10.637 1.00 87.00 92 ALA A O 1
ATOM 727 N N . VAL A 1 93 ? -2.291 -7.657 -10.824 1.00 88.25 93 VAL A N 1
ATOM 728 C CA . VAL A 1 93 ? -2.116 -7.902 -9.380 1.00 88.25 93 VAL A CA 1
ATOM 729 C C . VAL A 1 93 ? -2.125 -6.598 -8.577 1.00 88.25 93 VAL A C 1
ATOM 731 O O . VAL A 1 93 ? -2.747 -6.533 -7.518 1.00 88.25 93 VAL A O 1
ATOM 734 N N . VAL A 1 94 ? -1.480 -5.536 -9.067 1.00 89.25 94 VAL A N 1
ATOM 735 C CA . VAL A 1 94 ? -1.482 -4.232 -8.380 1.00 89.25 94 VAL A CA 1
ATOM 736 C C . VAL A 1 94 ? -2.882 -3.615 -8.360 1.00 89.25 94 VAL A C 1
ATOM 738 O O . VAL A 1 94 ? -3.324 -3.151 -7.310 1.00 89.25 94 VAL A O 1
ATOM 741 N N . VAL A 1 95 ? -3.596 -3.631 -9.487 1.00 87.69 95 VAL A N 1
ATOM 742 C CA . VAL A 1 95 ? -4.937 -3.034 -9.599 1.00 87.69 95 VAL A CA 1
ATOM 743 C C . VAL A 1 95 ? -5.972 -3.842 -8.816 1.00 87.69 95 VAL A C 1
ATOM 745 O O . VAL A 1 95 ? -6.716 -3.281 -8.017 1.00 87.69 95 VAL A O 1
ATOM 748 N N . VAL A 1 96 ? -6.013 -5.161 -8.999 1.00 86.81 96 VAL A N 1
ATOM 749 C CA . VAL A 1 96 ? -7.035 -6.015 -8.375 1.00 86.81 96 VAL A CA 1
ATOM 750 C C . VAL A 1 96 ? -6.710 -6.304 -6.913 1.00 86.81 96 VAL A C 1
ATOM 752 O O . VAL A 1 96 ? -7.613 -6.342 -6.082 1.00 86.81 96 VAL A O 1
ATOM 755 N N . GLY A 1 97 ? -5.437 -6.495 -6.579 1.00 88.56 97 GLY A N 1
ATOM 756 C CA . GLY A 1 97 ? -5.002 -6.837 -5.230 1.00 88.56 97 GLY A CA 1
ATOM 757 C C . GLY A 1 97 ? -4.762 -5.606 -4.366 1.00 88.56 97 GLY A C 1
ATOM 758 O O . GLY A 1 97 ? -5.529 -5.311 -3.448 1.00 88.56 97 GLY A O 1
ATOM 759 N N . VAL A 1 98 ? -3.689 -4.870 -4.661 1.00 91.31 98 VAL A N 1
ATOM 760 C CA . VAL A 1 98 ? -3.191 -3.790 -3.792 1.00 91.31 98 VAL A CA 1
ATOM 761 C C . VAL A 1 98 ? -4.152 -2.599 -3.759 1.00 91.31 98 VAL A C 1
ATOM 763 O O . VAL A 1 98 ? -4.479 -2.102 -2.679 1.00 91.31 98 VAL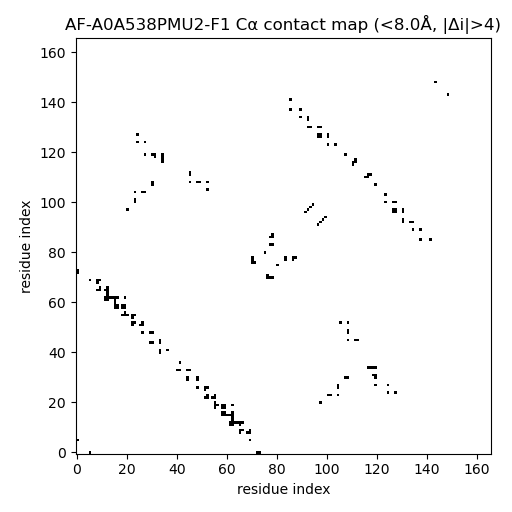 A O 1
ATOM 766 N N . LEU A 1 99 ? -4.647 -2.157 -4.918 1.00 92.50 99 LEU A N 1
ATOM 767 C CA . LEU A 1 99 ? -5.504 -0.973 -5.004 1.00 92.50 99 LEU A CA 1
ATOM 768 C C . LEU A 1 99 ? -6.901 -1.222 -4.409 1.00 92.50 99 LEU A C 1
ATOM 770 O O . LEU A 1 99 ? -7.426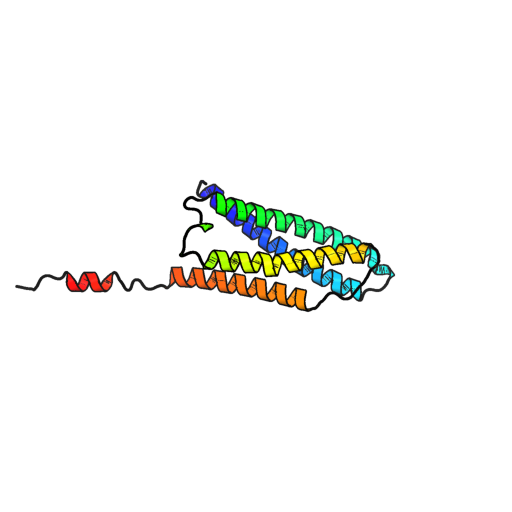 -0.359 -3.704 1.00 92.50 99 LEU A O 1
ATOM 774 N N . SER A 1 100 ? -7.465 -2.421 -4.595 1.00 91.81 100 SER A N 1
ATOM 775 C CA . SER A 1 100 ? -8.711 -2.829 -3.928 1.00 91.81 100 SER A CA 1
ATOM 776 C C . SER A 1 100 ? -8.581 -2.800 -2.404 1.00 91.81 100 SER A C 1
ATOM 778 O O . SER A 1 100 ? -9.437 -2.236 -1.719 1.00 91.81 100 SER A O 1
ATOM 780 N N . VAL A 1 101 ? -7.491 -3.360 -1.859 1.00 93.12 101 VAL A N 1
ATOM 781 C CA . VAL A 1 101 ? -7.219 -3.320 -0.411 1.00 93.12 101 VAL A CA 1
ATOM 782 C C . VAL A 1 101 ? -7.074 -1.878 0.069 1.00 93.12 101 VAL A C 1
ATOM 784 O O . VAL A 1 101 ? -7.658 -1.512 1.090 1.00 93.12 101 VAL A O 1
ATOM 787 N N . HIS A 1 102 ? -6.359 -1.041 -0.683 1.00 95.25 102 HIS A N 1
ATOM 788 C CA . HIS A 1 102 ? -6.202 0.375 -0.367 1.00 95.25 102 HIS A CA 1
ATOM 789 C C . HIS A 1 102 ? -7.544 1.109 -0.272 1.00 95.25 102 HIS A C 1
ATOM 791 O O . HIS A 1 102 ? -7.806 1.774 0.733 1.00 95.25 102 HIS A O 1
ATOM 797 N N . GLY A 1 103 ? -8.438 0.914 -1.244 1.00 93.81 103 GLY A N 1
ATOM 798 C CA . GLY A 1 103 ? -9.781 1.496 -1.213 1.00 93.81 103 GLY A CA 1
ATOM 799 C C . GLY A 1 103 ? -10.603 1.045 0.001 1.00 93.81 103 GLY A C 1
ATOM 800 O O . GLY A 1 103 ? -11.235 1.867 0.669 1.00 93.81 103 GLY A O 1
ATOM 801 N N . VAL A 1 104 ? -10.555 -0.247 0.341 1.00 93.25 104 VAL A N 1
ATOM 802 C CA . VAL A 1 104 ? -11.273 -0.817 1.499 1.00 93.25 104 VAL A CA 1
ATOM 803 C C . VAL A 1 104 ? -10.767 -0.227 2.814 1.00 93.25 104 VAL A C 1
ATOM 805 O O . VAL A 1 104 ? -11.570 0.188 3.656 1.00 93.25 104 VAL A O 1
ATOM 808 N N . VAL A 1 105 ? -9.445 -0.164 2.984 1.00 93.81 105 VAL A N 1
ATOM 809 C CA . VAL A 1 105 ? -8.798 0.417 4.165 1.00 93.81 105 VAL A CA 1
ATOM 810 C C . VAL A 1 105 ? -9.161 1.897 4.286 1.00 93.81 105 VAL A C 1
ATOM 812 O O . VAL A 1 105 ? -9.655 2.318 5.334 1.00 93.81 105 VAL A O 1
ATOM 815 N N . ARG A 1 106 ? -9.033 2.673 3.203 1.00 94.94 106 ARG A N 1
ATOM 816 C CA . ARG A 1 106 ? -9.377 4.103 3.185 1.00 94.94 106 ARG A CA 1
ATOM 817 C C . ARG A 1 106 ? -10.847 4.345 3.537 1.00 94.94 106 ARG A C 1
ATOM 819 O O . ARG A 1 106 ? -11.160 5.222 4.346 1.00 94.94 106 ARG A O 1
ATOM 826 N N . ALA A 1 107 ? -11.757 3.535 2.997 1.00 94.31 107 ALA A N 1
ATOM 827 C CA . ALA A 1 107 ? -13.180 3.618 3.315 1.00 94.31 107 ALA A CA 1
ATOM 828 C C . ALA A 1 107 ? -13.464 3.316 4.798 1.00 94.31 107 ALA A C 1
ATOM 830 O O . ALA A 1 107 ? -14.317 3.970 5.410 1.00 94.31 107 ALA A O 1
ATOM 831 N N . LYS A 1 108 ? -12.752 2.351 5.395 1.00 94.56 108 LYS A N 1
ATOM 832 C CA . LYS A 1 108 ? -12.878 2.007 6.821 1.00 94.56 108 LYS A CA 1
ATOM 833 C C . LYS A 1 108 ? -12.355 3.117 7.731 1.00 94.56 108 LYS A C 1
ATOM 835 O O . LYS A 1 108 ? -13.087 3.484 8.646 1.00 94.56 108 LYS A O 1
ATOM 840 N N . VAL A 1 109 ? -11.207 3.727 7.422 1.00 95.00 109 VAL A N 1
ATOM 841 C CA . VAL A 1 109 ? -10.694 4.914 8.144 1.00 95.00 109 VAL A CA 1
ATOM 842 C C . VAL A 1 109 ? -11.737 6.038 8.159 1.00 95.00 109 VAL A C 1
ATOM 844 O O . VAL A 1 109 ? -12.025 6.626 9.203 1.00 95.00 109 VAL A O 1
ATOM 847 N N . GLY A 1 110 ? -12.384 6.297 7.017 1.00 92.94 110 GLY A N 1
ATOM 848 C CA . GLY A 1 110 ? -13.459 7.288 6.928 1.00 92.94 110 GLY A CA 1
ATOM 849 C C . GLY A 1 110 ? -14.682 6.949 7.793 1.00 92.94 110 GLY A C 1
ATOM 850 O O . GLY A 1 110 ? -15.237 7.834 8.442 1.00 92.94 110 GLY A O 1
ATOM 851 N N . LYS A 1 111 ? -15.105 5.677 7.823 1.00 93.31 111 LYS A N 1
ATOM 852 C CA . LYS A 1 111 ? -16.238 5.205 8.646 1.00 93.31 111 LYS A CA 1
ATOM 853 C C . LYS A 1 111 ? -15.928 5.263 10.142 1.00 93.31 111 LYS A C 1
ATOM 855 O O . LYS A 1 111 ? -16.746 5.765 10.911 1.00 93.31 111 LYS A O 1
ATOM 860 N N . PHE A 1 112 ? -14.747 4.807 10.544 1.00 91.75 112 PHE A N 1
ATOM 861 C CA . PHE A 1 112 ? -14.312 4.789 11.942 1.00 91.75 112 PHE A CA 1
ATOM 862 C C . PHE A 1 112 ? -14.211 6.201 12.507 1.00 91.75 112 PHE A C 1
ATOM 864 O O . PHE A 1 112 ? -14.713 6.462 13.596 1.00 91.75 112 PHE A O 1
ATOM 871 N N . GLY A 1 113 ? -13.711 7.146 11.708 1.00 89.75 113 GLY A N 1
ATOM 872 C CA . GLY A 1 113 ? -13.680 8.553 12.089 1.00 89.75 113 GLY A CA 1
ATOM 873 C C . GLY A 1 113 ? -15.048 9.240 12.203 1.00 89.75 113 GLY A C 1
ATOM 874 O O . GLY A 1 113 ? -15.092 10.392 12.621 1.00 89.75 113 GLY A O 1
ATOM 875 N N . ARG A 1 114 ? -16.147 8.566 11.837 1.00 92.12 114 ARG A N 1
ATOM 876 C CA . ARG A 1 114 ? -17.535 8.989 12.109 1.00 92.12 114 ARG A CA 1
ATOM 877 C C . ARG A 1 114 ? -18.180 8.187 13.248 1.00 92.12 114 ARG A C 1
ATOM 879 O O . ARG A 1 114 ? -19.397 8.202 13.392 1.00 92.12 114 ARG A O 1
ATOM 886 N N . GLY A 1 115 ? -17.394 7.411 13.996 1.00 88.75 115 GLY A N 1
ATOM 887 C CA . GLY A 1 115 ? -17.877 6.524 15.057 1.00 88.75 115 GLY A CA 1
ATOM 888 C C . GLY A 1 115 ? -18.499 5.210 14.566 1.00 88.75 115 GLY A C 1
ATOM 889 O O . GLY A 1 115 ? -18.920 4.399 15.388 1.00 88.75 115 GLY A O 1
ATOM 890 N N . GLN A 1 116 ? -18.531 4.948 13.252 1.00 91.31 116 GLN A N 1
ATOM 891 C CA . GLN A 1 116 ? -19.092 3.717 12.674 1.00 91.31 116 GLN A CA 1
ATOM 892 C C . GLN A 1 116 ? -18.062 2.581 12.699 1.00 91.31 116 GLN A C 1
ATOM 894 O O . GLN A 1 116 ? -17.536 2.145 11.666 1.00 91.31 116 GLN A O 1
ATOM 899 N N . ILE A 1 117 ? -17.748 2.123 13.906 1.00 89.75 117 ILE A N 1
ATOM 900 C CA . ILE A 1 117 ? -16.754 1.076 14.132 1.00 89.75 117 ILE A CA 1
ATOM 901 C C . ILE A 1 117 ? -17.360 -0.278 13.776 1.00 89.75 117 ILE A C 1
ATOM 903 O O . ILE A 1 117 ? -18.445 -0.642 14.217 1.00 89.75 117 ILE A O 1
ATOM 907 N N . SER A 1 118 ? -16.655 -1.014 12.926 1.00 90.06 118 SER A N 1
ATOM 908 C CA . SER A 1 118 ? -17.093 -2.303 12.394 1.00 90.06 118 SER A CA 1
ATOM 909 C C . SER A 1 118 ? -15.882 -3.202 12.183 1.00 90.06 118 SER A C 1
ATOM 911 O O . SER A 1 118 ? -14.819 -2.689 11.840 1.00 90.06 118 SER A O 1
ATOM 913 N N . PRO A 1 119 ? -16.009 -4.530 12.317 1.00 88.44 119 PRO A N 1
ATOM 914 C CA . PRO A 1 119 ? -14.883 -5.426 12.104 1.00 88.44 119 PRO A CA 1
ATOM 915 C C . PRO A 1 119 ? -14.260 -5.214 10.718 1.00 88.44 119 PRO A C 1
ATOM 917 O O . PRO A 1 119 ? -14.940 -4.925 9.721 1.00 88.44 119 PRO A O 1
ATOM 920 N N . VAL A 1 120 ? -12.935 -5.308 10.672 1.00 89.44 120 VAL A N 1
ATOM 921 C CA . VAL A 1 120 ? -12.165 -5.237 9.431 1.00 89.44 120 VAL A CA 1
ATOM 922 C C . VAL A 1 120 ? -12.050 -6.658 8.882 1.00 89.44 120 VAL A C 1
ATOM 924 O O . VAL A 1 120 ? -11.669 -7.561 9.630 1.00 89.44 120 VAL A O 1
ATOM 927 N N . PRO A 1 121 ? -12.394 -6.892 7.608 1.00 89.06 121 PRO A N 1
ATOM 928 C CA . PRO A 1 121 ? -12.386 -8.236 7.052 1.00 89.06 121 PRO A CA 1
ATOM 929 C C . PRO A 1 121 ? -10.974 -8.823 6.977 1.00 89.06 121 PRO A C 1
ATOM 931 O O . PRO A 1 121 ? -10.054 -8.179 6.473 1.00 89.06 121 PRO A O 1
ATOM 934 N N . ALA A 1 122 ? -10.823 -10.082 7.395 1.00 89.62 122 ALA A N 1
ATOM 935 C CA . ALA A 1 122 ? -9.542 -10.780 7.346 1.00 89.62 122 ALA A CA 1
ATOM 936 C C . ALA A 1 122 ? -9.039 -11.004 5.907 1.00 89.62 122 ALA A C 1
ATOM 938 O O . ALA A 1 122 ? -7.844 -10.952 5.658 1.00 89.62 122 ALA A O 1
ATOM 939 N N . TRP A 1 123 ? -9.920 -11.167 4.918 1.00 89.38 123 TRP A N 1
ATOM 940 C CA . TRP A 1 123 ? -9.472 -11.367 3.535 1.00 89.38 123 TRP A CA 1
ATOM 941 C C . TRP A 1 123 ? -8.616 -10.205 3.005 1.00 89.38 123 TRP A C 1
ATOM 943 O O . TRP A 1 123 ? -7.788 -10.426 2.128 1.00 89.38 123 TRP A O 1
ATOM 953 N N . ALA A 1 124 ? -8.759 -8.986 3.546 1.00 88.69 124 ALA A N 1
ATOM 954 C CA . ALA A 1 124 ? -7.988 -7.830 3.097 1.00 88.69 124 ALA A CA 1
ATOM 955 C C . ALA A 1 124 ? -6.482 -8.001 3.362 1.00 88.69 124 ALA A C 1
ATOM 957 O O . ALA A 1 124 ? -5.670 -7.665 2.500 1.00 88.69 124 ALA A O 1
ATOM 958 N N . TRP A 1 125 ? -6.097 -8.574 4.511 1.00 89.69 125 TRP A N 1
ATOM 959 C CA . TRP A 1 125 ? -4.682 -8.844 4.794 1.00 89.69 125 TRP A CA 1
ATOM 960 C C . TRP A 1 125 ? -4.162 -10.010 3.960 1.00 89.69 125 TRP A C 1
ATOM 962 O O . TRP A 1 125 ? -3.050 -9.938 3.445 1.00 89.69 125 TRP A O 1
ATOM 972 N N . THR A 1 126 ? -4.966 -11.063 3.787 1.00 90.25 126 THR A N 1
ATOM 973 C CA . THR A 1 126 ? -4.575 -12.226 2.985 1.00 90.25 126 THR A CA 1
ATOM 974 C C . THR A 1 126 ? -4.368 -11.830 1.530 1.00 90.25 126 THR A C 1
ATOM 976 O O . THR A 1 126 ? -3.362 -12.205 0.936 1.00 90.25 126 THR A O 1
ATOM 979 N N . LEU A 1 127 ? -5.268 -11.016 0.972 1.00 91.62 127 LEU A N 1
ATOM 980 C CA . LEU A 1 127 ? -5.155 -10.504 -0.390 1.00 91.62 127 LEU A CA 1
ATOM 981 C C . LEU A 1 127 ? -3.924 -9.606 -0.552 1.00 91.62 127 LEU A C 1
ATOM 983 O O . LEU A 1 127 ? -3.214 -9.735 -1.549 1.00 91.62 127 LEU A O 1
ATOM 987 N N . LEU A 1 128 ? -3.634 -8.742 0.427 1.00 91.25 128 LEU A N 1
ATOM 988 C CA . LEU A 1 128 ? -2.418 -7.927 0.426 1.00 91.25 128 LEU A CA 1
ATOM 989 C C . LEU A 1 128 ? -1.163 -8.809 0.425 1.00 91.25 128 LEU A C 1
ATOM 991 O O . LEU A 1 128 ? -0.304 -8.642 -0.437 1.00 91.25 128 LEU A O 1
ATOM 995 N N . LEU A 1 129 ? -1.074 -9.772 1.347 1.00 92.19 129 LEU A N 1
ATOM 996 C CA . LEU A 1 129 ? 0.092 -10.648 1.472 1.00 92.19 129 LEU A CA 1
ATOM 997 C C . LEU A 1 129 ? 0.281 -11.518 0.225 1.00 92.19 129 LEU A C 1
ATOM 999 O O . LEU A 1 129 ? 1.391 -11.626 -0.291 1.00 92.19 129 LEU A O 1
ATOM 1003 N N . ALA A 1 130 ? -0.812 -12.084 -0.293 1.00 91.81 130 ALA A N 1
ATOM 1004 C CA . ALA A 1 130 ? -0.815 -12.850 -1.531 1.00 91.81 130 ALA A CA 1
ATOM 1005 C C . ALA A 1 130 ? -0.354 -11.989 -2.712 1.00 91.81 130 ALA A C 1
ATOM 1007 O O . ALA A 1 130 ? 0.482 -12.433 -3.491 1.00 91.81 130 ALA A O 1
ATOM 1008 N N . SER A 1 131 ? -0.816 -10.739 -2.812 1.00 89.94 131 SER A N 1
ATOM 1009 C CA . SER A 1 131 ? -0.379 -9.811 -3.865 1.00 89.94 131 SER A CA 1
ATOM 1010 C C . SER A 1 131 ? 1.121 -9.528 -3.782 1.00 89.94 131 SER A C 1
ATOM 1012 O O . SER A 1 131 ? 1.808 -9.575 -4.801 1.00 89.94 131 SER A O 1
ATOM 1014 N N . VAL A 1 132 ? 1.651 -9.289 -2.577 1.00 91.00 132 VAL A N 1
ATOM 1015 C CA . VAL A 1 132 ? 3.092 -9.077 -2.362 1.00 91.00 132 VAL A CA 1
ATOM 1016 C C . VAL A 1 132 ? 3.892 -10.325 -2.732 1.00 91.00 132 VAL A C 1
ATOM 1018 O O . VAL A 1 132 ? 4.863 -10.220 -3.479 1.00 91.00 132 VAL A O 1
ATOM 1021 N N . MET A 1 133 ? 3.469 -11.505 -2.273 1.00 92.69 133 MET A N 1
ATOM 1022 C CA . MET A 1 133 ? 4.123 -12.774 -2.607 1.00 92.69 133 MET A CA 1
ATOM 1023 C C . MET A 1 133 ? 4.117 -13.039 -4.106 1.00 92.69 133 MET A C 1
ATOM 1025 O O . MET A 1 133 ? 5.165 -13.347 -4.671 1.00 92.69 133 MET A O 1
ATOM 1029 N N . VAL A 1 134 ? 2.968 -12.855 -4.762 1.00 90.19 134 VAL A N 1
ATOM 1030 C CA . VAL A 1 134 ? 2.857 -13.000 -6.212 1.00 90.19 134 VAL A CA 1
ATOM 1031 C C . VAL A 1 134 ? 3.831 -12.052 -6.889 1.00 90.19 134 VAL A C 1
ATOM 1033 O O . VAL A 1 134 ? 4.621 -12.547 -7.676 1.00 90.19 134 VAL A O 1
ATOM 1036 N N . ILE A 1 135 ? 3.864 -10.756 -6.543 1.00 8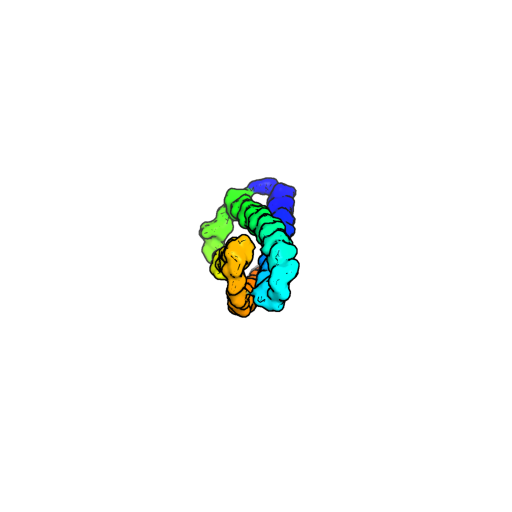8.12 135 ILE A N 1
ATOM 1037 C CA . ILE A 1 135 ? 4.800 -9.771 -7.121 1.00 88.12 135 ILE A CA 1
ATOM 1038 C C . ILE A 1 135 ? 6.269 -10.183 -6.922 1.00 88.12 135 ILE A C 1
ATOM 1040 O O . ILE A 1 135 ? 7.060 -10.041 -7.853 1.00 88.12 135 ILE A O 1
ATOM 1044 N N . LEU A 1 136 ? 6.650 -10.700 -5.752 1.00 88.69 136 LEU A N 1
ATOM 1045 C CA . LEU A 1 136 ? 8.027 -11.130 -5.483 1.00 88.69 136 LEU A CA 1
ATOM 1046 C C . LEU A 1 136 ? 8.421 -12.375 -6.283 1.00 88.69 136 LEU A C 1
ATOM 1048 O O . LEU A 1 136 ? 9.474 -12.366 -6.920 1.00 88.69 136 LEU A O 1
ATOM 1052 N N . ILE A 1 137 ? 7.571 -13.409 -6.302 1.00 89.00 137 ILE A N 1
ATOM 1053 C CA . ILE A 1 137 ? 7.769 -14.626 -7.114 1.00 89.00 137 ILE A CA 1
ATOM 1054 C C . ILE A 1 137 ? 7.924 -14.238 -8.571 1.00 89.00 137 ILE A C 1
ATOM 1056 O O . ILE A 1 137 ? 8.824 -14.696 -9.269 1.00 89.00 137 ILE A O 1
ATOM 1060 N N . LEU A 1 138 ? 7.036 -13.360 -9.007 1.00 85.25 138 LEU A N 1
ATOM 1061 C CA . LEU A 1 138 ? 7.034 -12.776 -10.314 1.00 85.25 138 LEU A CA 1
ATOM 1062 C C . LEU A 1 138 ? 8.412 -12.127 -10.609 1.00 85.25 138 LEU A C 1
ATOM 1064 O O . LEU A 1 138 ? 9.057 -12.480 -11.602 1.00 85.25 138 LEU A O 1
ATOM 1068 N N . VAL A 1 139 ? 8.899 -11.226 -9.751 1.00 82.88 139 VAL A N 1
ATOM 1069 C CA . VAL A 1 139 ? 10.167 -10.511 -9.987 1.00 82.88 139 VAL A CA 1
ATOM 1070 C C . VAL A 1 139 ? 11.340 -11.488 -10.007 1.00 82.88 139 VAL A C 1
ATOM 1072 O O . VAL A 1 139 ? 12.203 -11.390 -10.879 1.00 82.88 139 VAL A O 1
ATOM 1075 N N . TYR A 1 140 ? 11.344 -12.451 -9.088 1.00 85.94 140 TYR A N 1
ATOM 1076 C CA . TYR A 1 140 ? 12.361 -13.491 -9.009 1.00 85.94 140 TYR A CA 1
ATOM 1077 C C . TYR A 1 140 ? 12.375 -14.370 -10.261 1.00 85.94 140 TYR A C 1
ATOM 1079 O O . TYR A 1 140 ? 13.434 -14.577 -10.839 1.00 85.94 140 TYR A O 1
ATOM 1087 N N . ARG A 1 141 ? 11.211 -14.826 -10.738 1.00 84.31 141 ARG A N 1
ATOM 1088 C CA . ARG A 1 141 ? 11.080 -15.655 -11.949 1.00 84.31 141 ARG A CA 1
ATOM 1089 C C . ARG A 1 141 ? 11.657 -14.960 -13.174 1.00 84.31 141 ARG A C 1
ATOM 1091 O O . ARG A 1 141 ? 12.379 -15.595 -13.932 1.00 84.31 141 ARG A O 1
ATOM 1098 N N . VAL A 1 142 ? 11.371 -13.670 -13.351 1.00 78.81 142 VAL A N 1
ATOM 1099 C CA . VAL A 1 142 ? 11.933 -12.888 -14.464 1.00 78.81 142 VAL A CA 1
ATOM 1100 C C . VAL A 1 142 ? 13.443 -12.745 -14.331 1.00 78.81 142 VAL A C 1
ATOM 1102 O O . VAL A 1 142 ? 14.154 -12.931 -15.311 1.00 78.81 142 VAL A O 1
ATOM 1105 N N . ARG A 1 143 ? 13.951 -12.439 -13.133 1.00 78.25 143 ARG A N 1
ATOM 1106 C CA . ARG A 1 143 ? 15.398 -12.323 -12.901 1.00 78.25 143 ARG A CA 1
ATOM 1107 C C . ARG A 1 143 ? 16.126 -13.642 -13.139 1.00 78.25 143 ARG A C 1
ATOM 1109 O O . ARG A 1 143 ? 17.078 -13.668 -13.905 1.00 78.25 143 ARG A O 1
ATOM 1116 N N . PHE A 1 144 ? 15.610 -14.726 -12.574 1.00 78.81 144 PHE A N 1
ATOM 1117 C CA . PHE A 1 144 ? 16.150 -16.068 -12.738 1.00 78.81 144 PHE A CA 1
ATOM 1118 C C . PHE A 1 144 ? 16.147 -16.514 -14.206 1.00 78.81 144 PHE A C 1
ATOM 1120 O O . PHE A 1 144 ? 17.152 -17.011 -14.699 1.00 78.81 144 PHE A O 1
ATOM 1127 N N . ALA A 1 145 ? 15.049 -16.285 -14.935 1.00 74.00 145 ALA A N 1
ATOM 1128 C CA . ALA A 1 145 ? 14.983 -16.606 -16.359 1.00 74.00 145 ALA A CA 1
ATOM 1129 C C . ALA A 1 145 ? 16.026 -15.834 -17.184 1.00 74.00 145 ALA A C 1
ATOM 1131 O O . ALA A 1 145 ? 16.578 -16.384 -18.126 1.00 74.00 145 ALA A O 1
ATOM 1132 N N . MET A 1 146 ? 16.324 -14.583 -16.825 1.00 66.69 146 MET A N 1
ATOM 1133 C CA . MET A 1 146 ? 17.343 -13.780 -17.512 1.00 66.69 146 MET A CA 1
ATOM 1134 C C . MET A 1 146 ? 18.778 -14.198 -17.161 1.00 66.69 146 MET A C 1
ATOM 1136 O O . MET A 1 146 ? 19.671 -14.018 -17.979 1.00 66.69 146 MET A O 1
ATOM 1140 N N . GLU A 1 147 ? 19.008 -14.717 -15.954 1.00 72.81 147 GLU A N 1
ATOM 1141 C CA . GLU A 1 147 ? 20.340 -15.096 -15.462 1.00 72.81 147 GLU A CA 1
ATOM 1142 C C . GLU A 1 147 ? 20.738 -16.531 -15.848 1.00 72.81 147 GLU A C 1
ATOM 1144 O O . GLU A 1 147 ? 21.921 -16.799 -16.038 1.00 72.81 147 GLU A O 1
ATOM 1149 N N . PHE A 1 148 ? 19.769 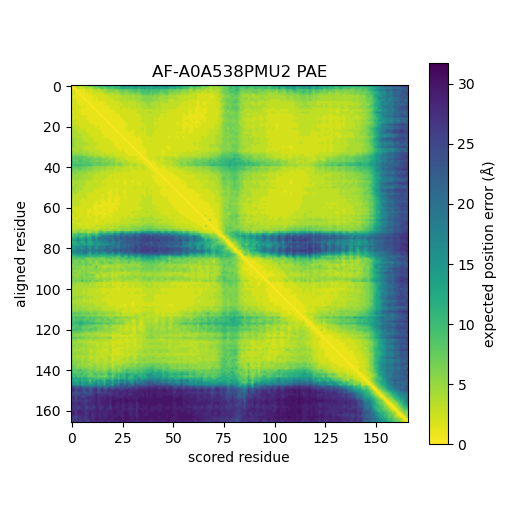-17.443 -15.992 1.00 63.44 148 PHE A N 1
ATOM 1150 C CA . PHE A 1 148 ? 20.024 -18.880 -16.154 1.00 63.44 148 PHE A CA 1
ATOM 1151 C C . PHE A 1 148 ? 19.382 -19.511 -17.396 1.00 63.44 148 PHE A C 1
ATOM 1153 O O . PHE A 1 148 ? 19.452 -20.730 -17.539 1.00 63.44 148 PHE A O 1
ATOM 1160 N N . ALA A 1 149 ? 18.764 -18.738 -18.301 1.00 53.34 149 ALA A N 1
ATOM 1161 C CA . ALA A 1 149 ? 18.391 -19.266 -19.614 1.00 53.34 149 ALA A CA 1
ATOM 1162 C C . ALA A 1 149 ? 19.677 -19.630 -20.379 1.00 53.34 149 ALA A C 1
ATOM 1164 O O . ALA A 1 149 ? 20.455 -18.735 -20.721 1.00 53.34 149 ALA A O 1
ATOM 1165 N N . PRO A 1 150 ? 19.948 -20.926 -20.606 1.00 56.34 150 PRO A N 1
ATOM 1166 C CA . PRO A 1 150 ? 21.227 -21.360 -21.129 1.00 56.34 150 PRO A CA 1
ATOM 1167 C C . PRO A 1 150 ? 21.367 -20.934 -22.590 1.00 56.34 150 PRO A C 1
ATOM 1169 O O . PRO A 1 150 ? 20.426 -21.009 -23.381 1.00 56.34 150 PRO A O 1
ATOM 1172 N N . ALA A 1 151 ? 22.577 -20.510 -22.944 1.00 55.50 1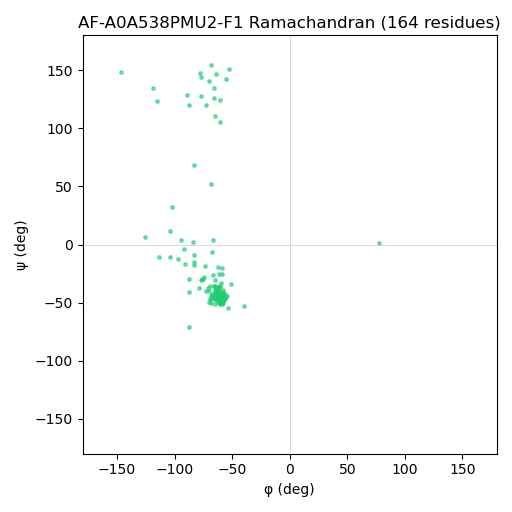51 ALA A N 1
ATOM 1173 C CA . ALA A 1 151 ? 23.031 -20.211 -24.296 1.00 55.50 151 ALA A CA 1
ATOM 1174 C C . ALA A 1 151 ? 23.129 -21.484 -25.173 1.00 55.50 151 ALA A C 1
ATOM 1176 O O . ALA A 1 151 ? 24.153 -21.738 -25.804 1.00 55.50 151 ALA A O 1
ATOM 1177 N N . GLU A 1 152 ? 22.062 -22.284 -25.242 1.00 52.50 152 GLU A N 1
ATOM 1178 C CA . GLU A 1 152 ? 21.957 -23.551 -25.993 1.00 52.50 152 GLU A CA 1
ATOM 1179 C C . GLU A 1 152 ? 22.026 -23.376 -27.525 1.00 52.50 152 GLU A C 1
ATOM 1181 O O . GLU A 1 152 ? 21.899 -24.341 -28.269 1.00 52.50 152 GLU A O 1
ATOM 1186 N N . GLN A 1 153 ? 22.251 -22.161 -28.039 1.00 52.75 153 GLN A N 1
ATOM 1187 C CA . GLN A 1 153 ? 22.274 -21.903 -29.484 1.00 52.75 153 GLN A CA 1
ATOM 1188 C C . GLN A 1 153 ? 23.646 -21.493 -30.040 1.00 52.75 153 GLN A C 1
ATOM 1190 O O . GLN A 1 153 ? 23.838 -21.511 -31.254 1.00 52.75 153 GLN A O 1
ATOM 1195 N N . HIS A 1 154 ? 24.634 -21.198 -29.188 1.00 50.69 154 HIS A N 1
ATOM 1196 C CA . HIS A 1 154 ? 25.972 -20.803 -29.655 1.00 50.69 154 HIS A CA 1
ATOM 1197 C C . HIS A 1 154 ? 26.944 -21.983 -29.833 1.00 50.69 154 HIS A C 1
ATOM 1199 O O . HIS A 1 154 ? 27.942 -21.836 -30.534 1.00 50.69 154 HIS A O 1
ATOM 1205 N N . SER A 1 155 ? 26.658 -23.161 -29.259 1.00 50.62 155 SER A N 1
ATOM 1206 C CA . SER A 1 155 ? 27.545 -24.333 -29.362 1.00 50.62 155 SER A CA 1
ATOM 1207 C C . SER A 1 155 ? 27.273 -25.192 -30.607 1.00 50.62 155 SER A C 1
ATOM 1209 O O . SER A 1 155 ? 28.213 -25.566 -31.309 1.00 50.62 155 SER A O 1
ATOM 1211 N N . SER A 1 156 ? 26.005 -25.410 -30.980 1.00 46.22 156 SER A N 1
ATOM 1212 C CA . SER A 1 156 ? 25.655 -26.231 -32.155 1.00 46.22 156 SER A CA 1
ATOM 1213 C C . SER A 1 156 ? 26.085 -25.616 -33.495 1.00 46.22 156 SER A C 1
ATOM 1215 O O . SER A 1 156 ? 26.347 -26.348 -34.444 1.00 46.22 156 SER A O 1
ATOM 1217 N N . ALA A 1 157 ? 26.220 -24.288 -33.582 1.00 50.84 157 ALA A N 1
ATOM 1218 C CA . ALA A 1 157 ? 26.713 -23.619 -34.790 1.00 50.84 157 ALA A CA 1
ATOM 1219 C C . ALA A 1 157 ? 28.240 -23.741 -34.965 1.00 50.84 157 ALA A C 1
ATOM 1221 O O . ALA A 1 157 ? 28.727 -23.773 -36.093 1.00 50.84 157 ALA A O 1
ATOM 1222 N N . ALA A 1 158 ? 28.998 -23.849 -33.867 1.00 53.16 158 ALA A N 1
ATOM 1223 C CA . ALA A 1 158 ? 30.456 -23.970 -33.914 1.00 53.16 158 ALA A CA 1
ATOM 1224 C C . ALA A 1 158 ? 30.918 -25.383 -34.315 1.00 53.16 158 ALA A C 1
ATOM 1226 O O . ALA A 1 158 ? 31.943 -25.528 -34.974 1.00 53.16 158 ALA A O 1
ATOM 1227 N N . VAL A 1 159 ? 30.142 -26.421 -33.980 1.00 56.12 159 VAL A N 1
ATOM 1228 C CA . VAL A 1 159 ? 30.456 -27.819 -34.338 1.00 56.12 159 VAL A CA 1
ATOM 1229 C C . VAL A 1 159 ? 30.191 -28.116 -35.823 1.00 56.12 159 VAL A C 1
ATOM 1231 O O . VAL A 1 159 ? 30.875 -28.949 -36.408 1.00 56.12 159 VAL A O 1
ATOM 1234 N N . ILE A 1 160 ? 29.254 -27.408 -36.466 1.00 58.97 160 ILE A N 1
ATOM 1235 C CA . ILE A 1 160 ? 28.908 -27.615 -37.888 1.00 58.97 160 ILE A CA 1
ATOM 1236 C C . ILE A 1 160 ? 29.875 -26.873 -38.838 1.00 58.97 160 ILE A C 1
ATOM 1238 O O . ILE A 1 160 ? 29.965 -27.210 -40.015 1.00 58.97 160 ILE A O 1
ATOM 1242 N N . ALA A 1 161 ? 30.636 -25.891 -38.340 1.00 59.25 161 ALA A N 1
ATOM 1243 C CA . ALA A 1 161 ? 31.539 -25.060 -39.143 1.00 59.25 161 ALA A CA 1
ATOM 1244 C C . ALA A 1 161 ? 33.003 -25.549 -39.189 1.00 59.25 161 ALA A C 1
ATOM 1246 O O . ALA A 1 161 ? 33.847 -24.871 -39.778 1.00 59.25 161 ALA A O 1
ATOM 1247 N N . ALA A 1 162 ? 33.334 -26.695 -38.582 1.00 59.75 162 ALA A N 1
ATOM 1248 C CA . ALA A 1 162 ? 34.672 -27.270 -38.705 1.00 59.75 162 ALA A CA 1
ATOM 1249 C C . ALA A 1 162 ? 34.854 -27.862 -40.122 1.00 59.75 162 ALA A C 1
ATOM 1251 O O . ALA A 1 162 ? 34.088 -28.752 -40.499 1.00 59.75 162 ALA A O 1
ATOM 1252 N N . PRO A 1 163 ? 35.826 -27.392 -40.930 1.00 68.75 163 PRO A N 1
ATOM 1253 C CA . PRO A 1 163 ? 36.069 -27.968 -42.250 1.00 68.75 163 PRO A CA 1
ATOM 1254 C C . PRO A 1 163 ? 36.537 -29.427 -42.113 1.00 68.75 163 PRO A C 1
ATOM 1256 O O . PRO A 1 163 ? 37.227 -29.750 -41.139 1.00 68.75 163 PRO A O 1
ATOM 1259 N N . PRO A 1 164 ? 36.195 -30.321 -43.063 1.00 62.91 164 PRO A N 1
ATOM 1260 C CA . PRO A 1 164 ? 36.726 -31.676 -43.052 1.00 62.91 164 PRO A CA 1
ATOM 1261 C C . PRO A 1 164 ? 38.249 -31.597 -43.155 1.00 62.91 164 PRO A C 1
ATOM 1263 O O . PRO A 1 164 ? 38.780 -30.968 -44.068 1.00 62.91 164 PRO A O 1
ATOM 1266 N N . ALA A 1 165 ? 38.939 -32.209 -42.192 1.00 62.00 165 ALA A N 1
ATOM 1267 C CA . ALA A 1 165 ? 40.378 -32.399 -42.253 1.00 62.00 165 ALA A CA 1
ATOM 1268 C C . ALA A 1 165 ? 40.696 -33.249 -43.493 1.00 62.00 165 ALA A C 1
ATOM 1270 O O . ALA A 1 165 ? 40.409 -34.447 -43.517 1.00 62.00 165 ALA A O 1
ATOM 1271 N N . GLY A 1 166 ? 41.221 -32.589 -44.522 1.00 54.53 166 GLY A N 1
ATOM 1272 C CA . GLY A 1 166 ? 41.769 -33.167 -45.744 1.00 54.53 166 GLY A CA 1
ATOM 1273 C C . GLY A 1 166 ? 43.153 -32.597 -45.975 1.00 54.53 166 GLY A C 1
ATOM 1274 O O . GLY A 1 166 ? 43.287 -31.359 -45.845 1.00 54.53 166 GLY A O 1
#

Secondary structure (DSSP, 8-state):
--HHHHHHHHHHHHHHHHHHHHHHHHHHHHHHHHHHS-GGGHHHHHHHHHHHHHHHHHHHHHHHHHHHHHHHTSSS-TTT-TT-HHHHHHHHHIIIIIIHHHHHHHHHHHHHTTT---PPPTHHHHHHHHHHHHHHHHHHHHHHHHHH---TTSHHHHHHTPPP--

Foldseek 3Di:
DDPVVLVVLVVQLVQLVVLLLVLLVVLLVLLQCLLVDDPVCLVVSLVVSVVSLVSNVVSPCSNVVSVVCNQVVDPVGLVPDPVPVLVVVLVCLCVVQSVVLSVLSVVSSVCSNVVNRDHDDPVSVVSSVVSVVVNVVSVVVVVCCVVPVDPPPPPVVVVVPDDPDD

Radius of gyration: 23.04 Å; Cα contacts (8 Å, |Δi|>4): 121; chains: 1; bounding box: 61×44×72 Å

Solvent-accessible surface area (backbone atoms only — not comparable to full-atom values): 9111 Å² total; per-residue (Å²): 103,56,73,68,59,49,52,51,39,52,49,48,18,51,53,14,46,52,46,20,55,52,27,50,54,51,39,52,51,50,50,47,52,44,56,75,47,59,77,91,50,42,64,61,43,42,53,53,41,50,55,45,45,52,54,20,51,52,18,41,49,42,18,50,51,29,47,50,49,57,46,76,40,40,86,80,44,66,90,76,47,87,88,39,60,68,57,55,53,52,48,50,40,43,54,65,27,47,47,47,40,49,53,54,49,53,54,45,50,58,35,39,68,71,72,56,69,59,86,68,67,68,64,50,58,52,41,41,52,49,36,52,50,51,53,48,54,50,54,48,52,56,50,50,51,72,74,64,63,72,76,80,70,67,59,66,59,59,70,72,66,62,74,81,92,124